Protein AF-A0A0F2SDB9-F1 (afdb_monomer)

Mean predicted aligned error: 6.06 Å

Structure (mmCIF, N/CA/C/O backbone):
data_AF-A0A0F2SDB9-F1
#
_entry.id   AF-A0A0F2SDB9-F1
#
loop_
_atom_site.group_PDB
_atom_site.id
_atom_site.type_symbol
_atom_site.label_atom_id
_atom_site.label_alt_id
_atom_site.label_comp_id
_atom_site.label_asym_id
_atom_site.label_entity_id
_atom_site.label_seq_id
_atom_site.pdbx_PDB_ins_code
_atom_site.Cartn_x
_atom_site.Cartn_y
_atom_site.Cartn_z
_atom_site.occupancy
_atom_site.B_iso_or_equiv
_atom_site.auth_seq_id
_atom_site.auth_comp_id
_atom_site.auth_asym_id
_atom_site.auth_atom_id
_atom_site.pdbx_PDB_model_num
ATOM 1 N N . THR A 1 1 ? -3.870 3.173 21.820 1.0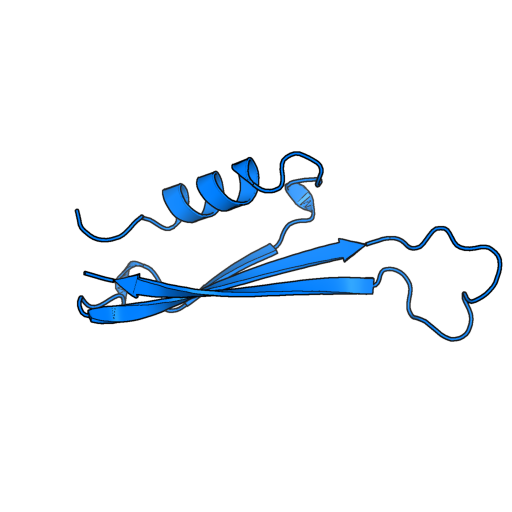0 44.06 1 THR A N 1
ATOM 2 C CA . THR A 1 1 ? -4.649 3.590 20.639 1.00 44.06 1 THR A CA 1
ATOM 3 C C . THR A 1 1 ? -4.732 2.384 19.740 1.00 44.06 1 THR A C 1
ATOM 5 O O . THR A 1 1 ? -3.709 1.965 19.218 1.00 44.06 1 THR A O 1
ATOM 8 N N . ILE A 1 2 ? -5.870 1.693 19.712 1.00 52.34 2 ILE A N 1
ATOM 9 C CA . ILE A 1 2 ? -5.941 0.415 19.004 1.00 52.34 2 ILE A CA 1
ATOM 10 C C . ILE A 1 2 ? -6.307 0.736 17.553 1.00 52.34 2 ILE A C 1
ATOM 12 O O . ILE A 1 2 ? -7.428 1.107 17.242 1.00 52.34 2 ILE A O 1
ATOM 16 N N . GLY A 1 3 ? -5.277 0.790 16.707 1.00 62.19 3 GLY A N 1
ATOM 17 C CA . GLY A 1 3 ? -5.357 1.269 15.329 1.00 62.19 3 GLY A CA 1
ATOM 18 C C . GLY A 1 3 ? -4.236 2.228 14.969 1.00 62.19 3 GLY A C 1
ATOM 19 O O . GLY A 1 3 ? -4.175 3.329 15.511 1.00 62.19 3 GLY A O 1
ATOM 20 N N . GLY A 1 4 ? -3.371 1.815 14.043 1.00 77.88 4 GLY A N 1
ATOM 21 C CA . GLY A 1 4 ? -2.357 2.694 13.468 1.00 77.88 4 GLY A CA 1
ATOM 22 C C . GLY A 1 4 ? -2.985 3.807 12.623 1.00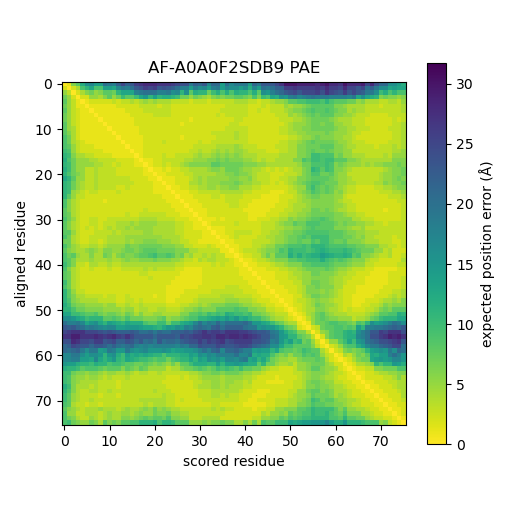 77.88 4 GLY A C 1
ATOM 23 O O . GLY A 1 4 ? -3.972 3.599 11.908 1.0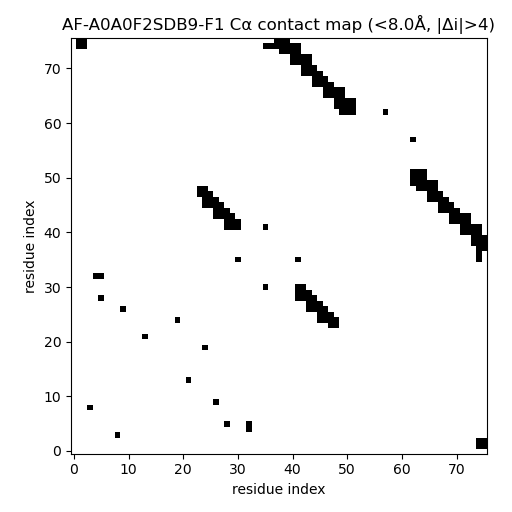0 77.88 4 GLY A O 1
ATOM 24 N N . THR A 1 5 ? -2.403 4.995 12.714 1.00 89.06 5 THR A N 1
ATOM 25 C CA . THR A 1 5 ? -2.659 6.141 11.836 1.00 89.06 5 THR A CA 1
ATOM 26 C C . THR A 1 5 ? -2.204 5.857 10.403 1.00 89.06 5 THR A C 1
ATOM 28 O O . THR A 1 5 ? -1.401 4.958 10.153 1.00 89.06 5 THR A O 1
ATOM 31 N N . ASP A 1 6 ? -2.660 6.663 9.445 1.00 91.19 6 ASP A N 1
ATOM 32 C CA . ASP A 1 6 ? -2.235 6.534 8.041 1.00 91.19 6 ASP A CA 1
ATOM 33 C C . ASP A 1 6 ? -0.737 6.771 7.887 1.00 91.19 6 ASP A C 1
ATOM 35 O O . ASP A 1 6 ? -0.084 6.123 7.075 1.00 91.19 6 ASP A O 1
ATOM 39 N N . SER A 1 7 ? -0.177 7.647 8.722 1.00 91.56 7 SER A N 1
ATOM 40 C CA . SER A 1 7 ? 1.263 7.890 8.781 1.00 91.56 7 SER A CA 1
ATOM 41 C C . SER A 1 7 ? 2.034 6.648 9.239 1.00 91.56 7 SER A C 1
ATOM 43 O O . SER A 1 7 ? 3.031 6.272 8.621 1.00 91.56 7 SER A O 1
ATOM 45 N N . GLU A 1 8 ? 1.554 5.963 10.281 1.00 91.31 8 GLU A N 1
ATOM 46 C CA . GLU A 1 8 ? 2.166 4.721 10.769 1.00 91.31 8 GLU A CA 1
ATOM 47 C C . GLU A 1 8 ? 2.043 3.591 9.742 1.00 91.31 8 GLU A C 1
ATOM 49 O O . GLU A 1 8 ? 3.009 2.859 9.526 1.00 91.31 8 GLU A O 1
ATOM 54 N N . ILE A 1 9 ? 0.899 3.481 9.059 1.00 91.12 9 ILE A N 1
ATOM 55 C CA . ILE A 1 9 ? 0.700 2.511 7.974 1.00 91.12 9 ILE A CA 1
ATOM 56 C C . ILE A 1 9 ? 1.655 2.811 6.814 1.00 91.12 9 ILE A C 1
ATOM 58 O O . ILE A 1 9 ? 2.361 1.910 6.365 1.00 91.12 9 ILE A O 1
ATOM 62 N N . ASN A 1 10 ? 1.738 4.065 6.364 1.00 92.25 10 ASN A N 1
ATOM 63 C CA . ASN A 1 10 ? 2.647 4.465 5.289 1.00 92.25 10 ASN A CA 1
ATOM 64 C C . ASN A 1 10 ? 4.105 4.168 5.646 1.00 92.25 10 ASN A C 1
ATOM 66 O O . ASN A 1 10 ? 4.829 3.580 4.845 1.00 92.25 10 ASN A O 1
ATOM 70 N N . THR A 1 11 ? 4.511 4.500 6.871 1.00 92.69 11 THR A N 1
ATOM 71 C CA . THR A 1 11 ? 5.853 4.203 7.386 1.00 92.69 11 THR A CA 1
ATOM 72 C C . THR A 1 11 ? 6.106 2.695 7.422 1.00 92.69 11 THR A C 1
ATOM 74 O O . THR A 1 11 ? 7.164 2.231 7.005 1.00 92.69 11 THR A O 1
ATOM 77 N N . SER A 1 12 ? 5.130 1.902 7.874 1.00 91.88 12 SER A N 1
ATOM 78 C CA . SER A 1 12 ? 5.240 0.441 7.919 1.00 91.88 12 SER A CA 1
ATOM 79 C C . SER A 1 12 ? 5.404 -0.164 6.523 1.00 91.88 12 SER A C 1
ATOM 81 O O . SER A 1 12 ? 6.286 -1.000 6.325 1.00 91.88 12 SER A O 1
ATOM 83 N N . VAL A 1 13 ? 4.620 0.296 5.545 1.00 91.62 13 VAL A N 1
ATOM 84 C CA . VAL A 1 13 ? 4.731 -0.163 4.154 1.00 91.62 13 VAL A CA 1
ATOM 85 C C . VAL A 1 13 ? 6.083 0.236 3.558 1.00 91.62 13 VAL A C 1
ATOM 87 O O . VAL A 1 13 ? 6.741 -0.603 2.949 1.00 91.62 13 VAL A O 1
ATOM 90 N N . GLN A 1 14 ? 6.542 1.472 3.767 1.00 92.12 14 GLN A N 1
ATOM 91 C CA . GLN A 1 14 ? 7.853 1.929 3.285 1.00 92.12 14 GLN A CA 1
ATOM 92 C C . GLN A 1 14 ? 9.008 1.129 3.907 1.00 92.12 14 GLN A C 1
ATOM 94 O O . GLN A 1 14 ? 9.936 0.739 3.201 1.00 92.12 14 GLN A O 1
ATOM 99 N N . ASN A 1 15 ? 8.919 0.803 5.199 1.00 93.06 15 ASN A N 1
ATOM 100 C CA . ASN A 1 15 ? 9.902 -0.037 5.887 1.00 93.06 15 ASN A CA 1
ATOM 101 C C . ASN A 1 15 ? 9.893 -1.495 5.397 1.00 93.06 15 ASN A C 1
ATOM 103 O O . ASN A 1 15 ? 10.925 -2.162 5.443 1.00 93.06 15 ASN A O 1
ATOM 107 N N . ALA A 1 16 ? 8.751 -2.003 4.931 1.00 91.00 16 ALA A N 1
ATOM 108 C CA . ALA A 1 16 ? 8.661 -3.327 4.316 1.00 91.00 16 ALA A CA 1
ATOM 109 C C . ALA A 1 16 ? 9.163 -3.332 2.859 1.00 91.00 16 ALA A C 1
ATOM 111 O O . ALA A 1 16 ? 9.657 -4.350 2.377 1.00 91.00 16 ALA A O 1
ATOM 112 N N . ALA A 1 17 ? 9.056 -2.198 2.164 1.00 91.62 17 ALA A N 1
ATOM 113 C CA . ALA A 1 17 ? 9.378 -2.027 0.751 1.00 91.62 17 ALA A CA 1
ATOM 114 C C . ALA A 1 17 ? 10.681 -1.236 0.517 1.00 91.62 17 ALA A C 1
ATOM 116 O O . ALA A 1 17 ? 10.788 -0.494 -0.454 1.00 91.62 17 ALA A O 1
ATOM 117 N N . THR A 1 18 ? 11.692 -1.404 1.373 1.00 92.00 18 THR A N 1
ATOM 118 C CA . THR A 1 18 ? 12.957 -0.633 1.331 1.00 92.00 18 THR A CA 1
ATOM 119 C C . THR A 1 18 ? 13.763 -0.778 0.039 1.00 92.00 18 THR A C 1
ATOM 121 O O . THR A 1 18 ? 14.611 0.060 -0.250 1.00 92.00 18 THR A O 1
ATOM 124 N N . SER A 1 19 ? 13.520 -1.838 -0.733 1.00 91.25 19 SER A N 1
ATOM 125 C CA . SER A 1 19 ? 14.147 -2.069 -2.041 1.00 91.25 19 SER A CA 1
ATOM 126 C C . SER A 1 19 ? 13.443 -1.355 -3.200 1.00 91.25 19 SER A C 1
ATOM 128 O O . SER A 1 19 ? 13.972 -1.345 -4.311 1.00 91.25 19 SER A O 1
ATOM 130 N N . LEU A 1 20 ? 12.263 -0.776 -2.964 1.00 91.38 20 LEU A N 1
ATOM 131 C CA . LEU A 1 20 ? 11.470 -0.069 -3.963 1.00 91.38 20 LEU A CA 1
ATOM 132 C C . LEU A 1 20 ? 11.647 1.444 -3.815 1.00 91.38 20 LEU A C 1
ATOM 134 O O . LEU A 1 20 ? 11.838 1.962 -2.718 1.00 91.38 20 LEU A O 1
ATOM 138 N N . ASP A 1 21 ? 11.537 2.163 -4.930 1.00 91.75 21 ASP A N 1
ATOM 139 C CA . ASP A 1 21 ? 11.516 3.626 -4.910 1.00 91.75 21 ASP A CA 1
ATOM 140 C C . ASP A 1 21 ? 10.191 4.140 -4.306 1.00 91.75 21 ASP A C 1
ATOM 142 O O . ASP A 1 21 ? 9.130 3.929 -4.909 1.00 91.75 21 ASP A O 1
ATOM 146 N N . PRO A 1 22 ? 10.213 4.842 -3.157 1.00 88.88 22 PRO A N 1
ATOM 147 C CA . PRO A 1 22 ? 9.002 5.331 -2.508 1.00 88.88 22 PRO A CA 1
ATOM 148 C C . PRO A 1 22 ? 8.223 6.338 -3.363 1.00 88.88 22 PRO A C 1
ATOM 150 O O . PRO A 1 22 ? 7.015 6.457 -3.176 1.00 88.88 22 PRO A O 1
ATOM 153 N N . ALA A 1 23 ? 8.861 7.024 -4.320 1.00 90.88 23 ALA A N 1
ATOM 154 C CA . ALA A 1 23 ? 8.169 7.946 -5.224 1.00 90.88 23 ALA A CA 1
ATOM 155 C C . ALA A 1 23 ? 7.212 7.229 -6.196 1.00 90.88 23 ALA A C 1
ATOM 157 O O . ALA A 1 23 ? 6.267 7.836 -6.695 1.00 90.88 23 ALA A O 1
ATOM 158 N N . ASN A 1 24 ? 7.444 5.938 -6.448 1.00 92.75 24 ASN A N 1
ATOM 159 C CA . ASN A 1 24 ? 6.644 5.104 -7.346 1.00 92.75 24 ASN A CA 1
ATOM 160 C C . ASN A 1 24 ? 5.648 4.199 -6.598 1.00 92.75 24 ASN A C 1
ATOM 162 O O . ASN A 1 24 ? 4.874 3.472 -7.223 1.00 92.75 24 ASN A O 1
ATOM 166 N N . LEU A 1 25 ? 5.669 4.220 -5.264 1.00 93.69 25 LEU A N 1
ATOM 167 C CA . LEU A 1 25 ? 4.836 3.377 -4.421 1.00 93.69 25 LEU A CA 1
ATOM 168 C C . LEU A 1 25 ? 3.512 4.081 -4.100 1.00 93.69 25 LEU A C 1
ATOM 170 O O . LEU A 1 25 ? 3.482 5.107 -3.423 1.00 93.69 25 LEU A O 1
ATOM 174 N N . VAL A 1 26 ? 2.400 3.509 -4.557 1.00 95.44 26 VAL A N 1
ATOM 175 C CA . VAL A 1 26 ? 1.056 4.048 -4.310 1.00 95.44 26 VAL A CA 1
ATOM 176 C C . VAL A 1 26 ? 0.396 3.249 -3.194 1.00 95.44 26 VAL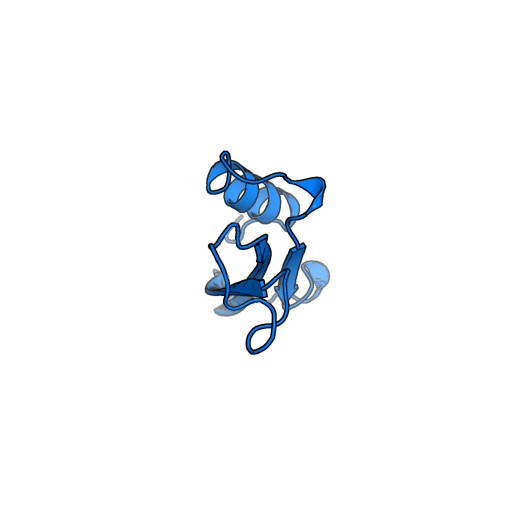 A C 1
ATOM 178 O O . VAL A 1 26 ? 0.175 2.048 -3.347 1.00 95.44 26 VAL A O 1
ATOM 181 N N . ILE A 1 27 ? 0.066 3.914 -2.085 1.00 94.62 27 ILE A N 1
ATOM 182 C CA . ILE A 1 27 ? -0.624 3.319 -0.934 1.00 94.62 27 ILE A CA 1
ATOM 183 C C . ILE A 1 27 ? -2.016 3.935 -0.828 1.00 94.62 27 ILE A C 1
ATOM 185 O O . ILE A 1 27 ? -2.156 5.135 -0.602 1.00 94.62 27 ILE A O 1
ATOM 189 N N . ASN A 1 28 ? -3.042 3.098 -0.938 1.00 95.69 28 ASN A N 1
ATOM 190 C CA . ASN A 1 28 ? -4.433 3.478 -0.737 1.00 95.69 28 ASN A CA 1
ATOM 191 C C . ASN A 1 28 ? -4.959 2.806 0.528 1.00 95.69 28 ASN A C 1
ATOM 193 O O . ASN A 1 28 ? -4.877 1.585 0.665 1.00 95.69 28 ASN A O 1
ATOM 197 N N . ILE A 1 29 ? -5.526 3.593 1.441 1.00 94.56 29 ILE A N 1
ATOM 198 C CA . ILE A 1 29 ? -6.081 3.096 2.701 1.00 94.56 29 ILE A CA 1
ATOM 199 C C . ILE A 1 29 ? -7.576 3.405 2.731 1.00 94.56 29 ILE A C 1
ATOM 201 O O . ILE A 1 29 ? -7.992 4.534 2.485 1.00 94.56 29 ILE A O 1
ATOM 205 N N . THR A 1 30 ? -8.409 2.404 3.001 1.00 94.06 30 THR A N 1
ATOM 206 C CA . THR A 1 30 ? -9.871 2.542 3.021 1.00 94.06 30 THR A CA 1
ATOM 207 C C . THR A 1 30 ? -10.465 1.815 4.230 1.00 94.06 30 THR A C 1
ATOM 209 O O . THR A 1 30 ? -10.148 0.647 4.437 1.00 94.06 30 THR A O 1
ATOM 212 N N . PRO A 1 31 ? -11.355 2.446 5.016 1.00 92.88 31 PRO A N 1
ATOM 213 C CA . PRO A 1 31 ? -11.836 3.821 4.873 1.00 92.88 31 PRO A CA 1
ATOM 214 C C . PRO A 1 31 ? -10.796 4.863 5.324 1.00 92.88 31 PRO A C 1
ATOM 216 O O . PRO A 1 31 ? -9.825 4.543 6.024 1.00 92.88 31 PRO A O 1
ATOM 219 N N . ASN A 1 32 ? -11.027 6.121 4.926 1.00 91.00 32 ASN A N 1
ATOM 220 C CA . ASN A 1 32 ? -10.249 7.276 5.383 1.00 91.00 32 ASN A CA 1
ATOM 221 C C . ASN A 1 32 ? -10.152 7.279 6.909 1.00 91.00 32 ASN A C 1
ATOM 223 O O . ASN A 1 32 ? -11.125 6.935 7.582 1.00 91.00 32 ASN A O 1
ATOM 227 N N . GLN A 1 33 ? -9.016 7.714 7.456 1.00 89.75 33 GLN A N 1
ATOM 228 C CA . GLN A 1 33 ? -8.745 7.640 8.894 1.00 89.75 33 GLN A CA 1
ATOM 229 C C . GLN A 1 33 ? -9.869 8.219 9.770 1.00 89.75 33 GLN A C 1
ATOM 231 O O . GLN A 1 33 ? -10.243 7.604 10.763 1.00 89.75 33 GLN A O 1
ATOM 236 N N . ALA A 1 34 ? -10.455 9.353 9.375 1.00 89.44 34 ALA A N 1
ATOM 237 C CA . ALA A 1 34 ? -11.542 10.009 10.111 1.00 89.44 34 ALA A CA 1
ATOM 238 C C . ALA A 1 34 ? -12.882 9.242 10.100 1.00 89.44 34 ALA A C 1
ATOM 240 O O . ALA A 1 34 ? -13.763 9.543 10.898 1.00 89.44 34 ALA A O 1
ATOM 241 N N . LEU A 1 35 ? -13.049 8.278 9.192 1.00 90.25 35 LEU A N 1
ATOM 242 C CA . LEU A 1 35 ? -14.266 7.475 9.028 1.00 90.25 35 LEU A CA 1
ATOM 243 C C . LEU A 1 35 ? -14.121 6.063 9.610 1.00 90.25 35 LEU A C 1
ATOM 245 O O . LEU A 1 35 ? -14.998 5.224 9.411 1.00 90.25 35 LEU A O 1
ATOM 249 N N . ARG A 1 36 ? -13.003 5.768 10.276 1.00 89.56 36 ARG A N 1
ATOM 250 C CA . ARG A 1 36 ? -12.745 4.448 10.846 1.00 89.56 36 ARG A CA 1
ATOM 251 C C . ARG A 1 36 ? -13.525 4.234 12.135 1.00 89.56 36 ARG A C 1
ATOM 253 O O . ARG A 1 36 ? -13.508 5.085 13.020 1.00 89.56 36 ARG A O 1
ATOM 260 N N . LEU A 1 37 ? -14.140 3.060 12.253 1.00 88.50 37 LEU A N 1
ATOM 261 C CA . LEU A 1 37 ? -14.868 2.627 13.443 1.00 88.50 37 LEU A CA 1
ATOM 262 C C . LEU A 1 37 ? -14.199 1.396 14.062 1.00 88.50 37 LEU A C 1
ATOM 264 O O . LEU A 1 37 ? -13.758 0.500 13.341 1.00 88.50 37 LEU A O 1
ATOM 268 N N . SER A 1 38 ? -14.143 1.323 15.393 1.00 87.62 38 SER A N 1
ATOM 269 C CA . SER A 1 38 ? -13.656 0.124 16.087 1.00 87.62 38 SER A CA 1
ATOM 270 C C . SER A 1 38 ? -14.457 -1.111 15.665 1.00 87.62 38 SER A C 1
ATOM 272 O O . SER A 1 38 ? -15.673 -1.058 15.473 1.00 87.62 38 SER A O 1
ATOM 274 N N . GLY A 1 39 ? -13.761 -2.227 15.480 1.00 86.12 39 GLY A N 1
ATOM 275 C CA . GLY A 1 39 ? -14.299 -3.470 14.933 1.00 86.12 39 GLY A CA 1
ATOM 276 C C . GLY A 1 39 ? -14.379 -3.522 13.403 1.00 86.12 39 GLY A C 1
ATOM 277 O O . GLY A 1 39 ? -14.613 -4.605 12.863 1.00 86.12 39 GLY A O 1
ATOM 278 N N . GLN A 1 40 ? -14.171 -2.407 12.691 1.00 88.69 40 GLN A N 1
ATOM 279 C CA . GLN A 1 40 ? -14.228 -2.357 11.227 1.00 88.69 40 GLN A CA 1
ATOM 280 C C . GLN A 1 40 ? -12.911 -2.809 10.579 1.00 88.69 40 GLN A C 1
ATOM 282 O O . GLN A 1 40 ? -11.822 -2.594 11.108 1.00 88.69 40 GLN A O 1
ATOM 287 N N . GLY A 1 41 ? -13.009 -3.406 9.390 1.00 90.94 41 GLY A N 1
ATOM 288 C CA . GLY A 1 41 ? -11.855 -3.682 8.538 1.00 90.94 41 GLY A CA 1
ATOM 289 C C . GLY A 1 41 ? -11.301 -2.418 7.872 1.00 90.94 41 GLY A C 1
ATOM 290 O O . GLY A 1 41 ? -12.043 -1.646 7.265 1.00 90.94 41 GLY A O 1
ATOM 291 N N . VAL A 1 42 ? -9.986 -2.243 7.944 1.00 92.62 42 VAL A N 1
ATOM 292 C CA . VAL A 1 42 ? -9.207 -1.256 7.197 1.00 92.62 42 VAL A CA 1
ATOM 293 C C . VAL A 1 42 ? -8.440 -1.996 6.109 1.00 92.62 42 VAL A C 1
ATOM 295 O O . VAL A 1 42 ? -7.592 -2.839 6.393 1.00 92.62 42 VAL A O 1
ATOM 298 N N . THR A 1 43 ? -8.753 -1.690 4.857 1.00 94.56 43 THR A N 1
ATOM 299 C CA . THR A 1 43 ? -8.078 -2.234 3.679 1.00 94.56 43 THR A CA 1
ATOM 300 C C . THR A 1 43 ? -6.929 -1.322 3.290 1.00 94.56 43 THR A C 1
ATOM 302 O O . THR A 1 43 ? -7.120 -0.121 3.108 1.00 94.56 43 THR A O 1
ATOM 305 N N . ILE A 1 44 ? -5.748 -1.901 3.133 1.00 94.44 44 ILE A N 1
ATOM 306 C CA . ILE A 1 44 ? -4.561 -1.241 2.605 1.00 94.44 44 ILE A CA 1
ATOM 307 C C . ILE A 1 44 ? -4.260 -1.899 1.269 1.00 94.44 44 ILE A C 1
ATOM 309 O O . ILE A 1 44 ? -4.143 -3.122 1.184 1.00 94.44 44 ILE A O 1
ATOM 313 N N . GLN A 1 45 ? -4.152 -1.098 0.221 1.00 96.12 45 GLN A N 1
ATOM 314 C CA . GLN A 1 45 ? -3.758 -1.538 -1.105 1.00 96.12 45 GLN A CA 1
ATOM 315 C C . GLN A 1 45 ? -2.471 -0.825 -1.496 1.00 96.12 45 GLN A C 1
ATOM 317 O O . GLN A 1 45 ? -2.397 0.399 -1.447 1.00 96.12 45 GLN A O 1
ATOM 322 N N . VAL A 1 46 ? -1.465 -1.598 -1.888 1.00 95.31 46 VAL A N 1
ATOM 323 C CA . VAL A 1 46 ? -0.159 -1.095 -2.315 1.00 95.31 46 VAL A CA 1
ATOM 324 C C . VAL A 1 46 ? 0.028 -1.464 -3.775 1.00 95.31 46 VAL A C 1
ATOM 326 O O . VAL A 1 46 ? -0.184 -2.620 -4.138 1.00 95.31 46 VAL A O 1
ATOM 329 N N . SER A 1 47 ? 0.394 -0.498 -4.610 1.00 96.00 47 SER A N 1
ATOM 330 C CA . SER A 1 47 ? 0.662 -0.706 -6.036 1.00 96.00 47 SER A CA 1
ATOM 331 C C . SER A 1 47 ? 2.015 -0.125 -6.424 1.00 96.00 47 SER A C 1
ATOM 333 O O . SER A 1 47 ? 2.398 0.936 -5.931 1.00 96.00 47 SER A O 1
ATOM 335 N N . TYR A 1 48 ? 2.728 -0.815 -7.312 1.00 93.94 48 TYR A N 1
ATOM 336 C CA . TYR A 1 48 ? 4.049 -0.404 -7.776 1.00 93.94 48 TYR A CA 1
ATOM 337 C C . TYR A 1 48 ? 4.258 -0.768 -9.259 1.00 93.94 48 TYR A C 1
ATOM 339 O O . TYR A 1 48 ? 4.021 -1.920 -9.639 1.00 93.94 48 TYR A O 1
ATOM 347 N N . PRO A 1 49 ? 4.693 0.176 -10.115 1.00 93.00 49 PRO A N 1
ATOM 348 C CA . PRO A 1 49 ? 5.027 -0.103 -11.507 1.00 93.00 49 PRO A CA 1
ATOM 349 C C . PRO A 1 49 ? 6.406 -0.769 -11.619 1.00 93.00 49 PRO A C 1
ATOM 351 O O . PRO A 1 49 ? 7.424 -0.200 -11.237 1.00 93.00 49 PRO A O 1
ATOM 354 N N . VAL A 1 50 ? 6.456 -1.965 -12.201 1.00 89.25 50 VAL A N 1
ATOM 355 C CA . VAL A 1 50 ? 7.691 -2.717 -12.447 1.00 89.25 50 VAL A CA 1
ATOM 356 C C . VAL A 1 50 ? 8.045 -2.653 -13.929 1.00 89.25 50 VAL A C 1
ATOM 358 O O . VAL A 1 50 ? 7.247 -3.023 -14.793 1.00 89.25 50 VAL A O 1
ATOM 361 N N . GLN A 1 51 ? 9.267 -2.207 -14.225 1.00 86.94 51 GLN A N 1
ATOM 362 C CA . GLN A 1 51 ? 9.827 -2.264 -15.574 1.00 86.94 51 GLN A CA 1
ATOM 363 C C . GLN A 1 51 ? 10.386 -3.664 -15.837 1.00 86.94 51 GLN A C 1
ATOM 365 O O . GLN A 1 51 ? 11.313 -4.110 -15.159 1.00 86.94 51 GLN A O 1
ATOM 370 N N . LEU A 1 52 ? 9.845 -4.362 -16.835 1.00 80.50 52 LEU A N 1
ATOM 371 C CA . LEU A 1 52 ? 10.381 -5.654 -17.257 1.00 80.50 52 LEU A CA 1
ATOM 372 C C . LEU A 1 52 ? 11.544 -5.454 -18.228 1.00 80.50 52 LEU A C 1
ATOM 374 O O . LEU A 1 52 ? 11.359 -4.989 -19.353 1.00 80.50 52 LEU A O 1
ATOM 378 N N . VAL A 1 53 ? 12.739 -5.865 -17.807 1.00 77.94 53 VAL A N 1
ATOM 379 C CA . VAL A 1 53 ? 13.929 -5.945 -18.664 1.00 77.94 53 VAL A CA 1
ATOM 380 C C . VAL A 1 53 ? 14.063 -7.387 -19.150 1.00 77.94 53 VAL A C 1
ATOM 382 O O . VAL A 1 53 ? 14.825 -8.178 -18.600 1.00 77.94 53 VAL A O 1
ATOM 385 N N . ILE A 1 54 ? 13.261 -7.753 -20.152 1.00 74.00 54 ILE A N 1
ATOM 386 C CA . ILE A 1 54 ? 13.287 -9.087 -20.768 1.00 74.00 54 ILE A CA 1
ATOM 387 C C . ILE A 1 54 ? 13.704 -9.001 -22.240 1.00 74.00 54 ILE A C 1
ATOM 389 O O . ILE A 1 54 ? 13.264 -8.09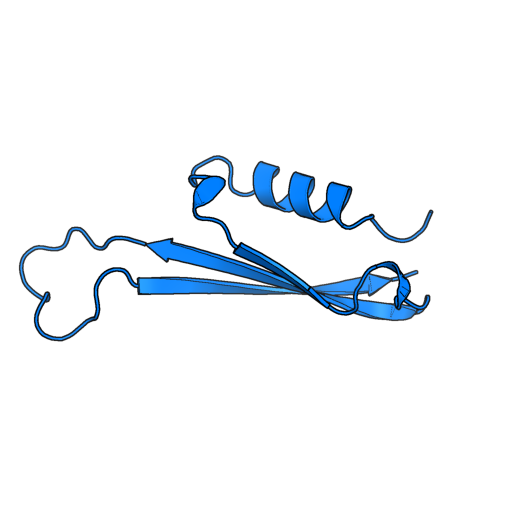1 -22.951 1.00 74.00 54 ILE A O 1
ATOM 393 N N . PRO A 1 55 ? 14.517 -9.948 -22.738 1.00 65.56 55 PRO A N 1
ATOM 394 C CA . PRO A 1 55 ? 14.811 -10.036 -24.155 1.00 65.56 55 PRO A CA 1
ATOM 395 C C . PRO A 1 55 ? 13.558 -10.539 -24.896 1.00 65.56 55 PRO A C 1
ATOM 397 O O . PRO A 1 55 ? 13.248 -11.723 -24.893 1.00 65.56 55 PRO A O 1
ATOM 400 N N . ILE A 1 56 ? 12.862 -9.613 -25.566 1.00 61.53 56 ILE A N 1
ATOM 401 C CA . ILE A 1 56 ? 11.931 -9.862 -26.684 1.00 61.53 56 ILE A CA 1
ATOM 402 C C . ILE A 1 56 ? 10.575 -10.522 -26.322 1.00 61.53 56 ILE A C 1
ATOM 404 O O . ILE A 1 56 ? 10.215 -11.568 -26.852 1.00 61.53 56 ILE A O 1
ATOM 408 N N . ILE A 1 57 ? 9.751 -9.857 -25.498 1.00 61.34 57 ILE A N 1
ATOM 409 C CA . ILE A 1 57 ? 8.273 -10.045 -25.519 1.00 61.34 57 ILE A CA 1
ATOM 410 C C . ILE A 1 57 ? 7.505 -8.707 -25.452 1.00 61.34 57 ILE A C 1
ATOM 412 O O . ILE A 1 57 ? 6.326 -8.654 -25.098 1.00 61.34 57 ILE A O 1
ATOM 416 N N . SER A 1 58 ? 8.156 -7.603 -25.823 1.00 57.53 58 SER A N 1
AT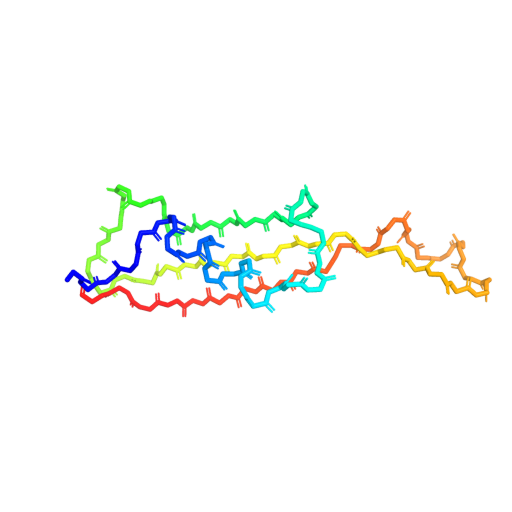OM 417 C CA . SER A 1 58 ? 7.620 -6.231 -25.761 1.00 57.53 58 SER A CA 1
ATOM 418 C C . SER A 1 58 ? 6.348 -5.985 -26.590 1.00 57.53 58 SER A C 1
ATOM 420 O O . SER A 1 58 ? 5.731 -4.937 -26.443 1.00 57.53 58 SER A O 1
ATOM 422 N N . ALA A 1 59 ? 5.939 -6.931 -27.443 1.00 65.81 59 ALA A N 1
ATOM 423 C CA . ALA A 1 59 ? 4.734 -6.837 -28.267 1.00 65.81 59 ALA A CA 1
ATOM 424 C C . ALA A 1 59 ? 3.456 -7.385 -27.596 1.00 65.81 59 ALA A C 1
ATOM 426 O O . ALA A 1 59 ? 2.365 -7.111 -28.087 1.00 65.81 59 ALA A O 1
ATOM 427 N N . VAL A 1 60 ? 3.569 -8.169 -26.513 1.00 73.00 60 VAL A N 1
ATOM 428 C CA . VAL A 1 60 ? 2.418 -8.881 -25.909 1.00 73.00 60 VAL A CA 1
ATOM 429 C C . VAL A 1 60 ? 2.056 -8.345 -24.523 1.00 73.00 60 VAL A C 1
ATOM 431 O O . VAL A 1 60 ? 0.888 -8.375 -24.144 1.00 73.00 60 VAL A O 1
ATOM 434 N N . ILE A 1 61 ? 3.034 -7.840 -23.765 1.00 75.06 61 ILE A N 1
ATOM 435 C CA . ILE A 1 61 ? 2.832 -7.392 -22.382 1.00 75.06 61 ILE A CA 1
ATOM 436 C C . ILE A 1 61 ? 3.118 -5.887 -22.282 1.00 75.06 61 ILE A C 1
ATOM 438 O O . ILE A 1 61 ? 4.214 -5.466 -22.666 1.00 75.06 61 ILE A O 1
ATOM 442 N N . PRO A 1 62 ? 2.180 -5.071 -21.758 1.00 74.56 62 PRO A N 1
ATOM 443 C CA . PRO A 1 62 ? 2.432 -3.656 -21.510 1.00 74.56 62 PRO A CA 1
ATOM 444 C C . PRO A 1 62 ? 3.554 -3.496 -20.478 1.00 74.56 62 PRO A C 1
ATOM 446 O O . PRO A 1 62 ? 3.536 -4.126 -19.425 1.00 74.56 62 PRO A O 1
ATOM 449 N N . ASN A 1 63 ? 4.537 -2.655 -20.788 1.00 80.50 63 ASN A N 1
ATOM 450 C CA . ASN A 1 63 ? 5.654 -2.323 -19.909 1.00 80.50 63 ASN A CA 1
ATOM 451 C C . ASN A 1 63 ? 5.597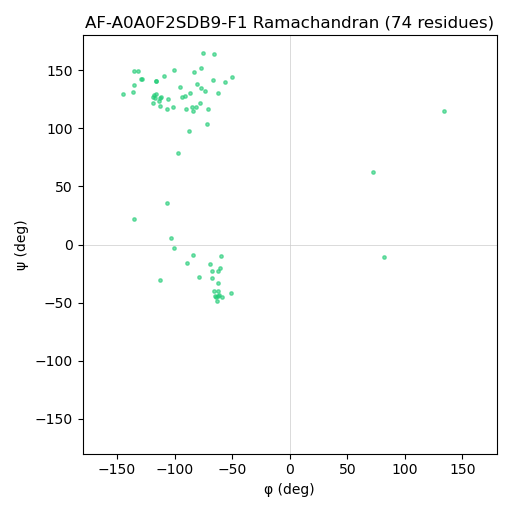 -0.813 -19.626 1.00 80.50 63 ASN A C 1
ATOM 453 O O . ASN A 1 63 ? 5.627 -0.046 -20.592 1.00 80.50 63 ASN A O 1
ATOM 457 N N . PRO A 1 64 ? 5.509 -0.356 -18.365 1.00 84.38 64 PRO A N 1
ATOM 458 C CA . PRO A 1 64 ? 5.610 -1.110 -17.109 1.00 84.38 64 PRO A CA 1
ATOM 459 C C . PRO A 1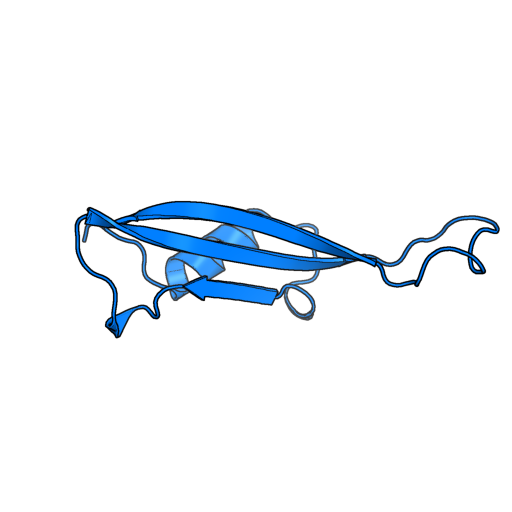 64 ? 4.351 -1.910 -16.737 1.00 84.38 64 PRO A C 1
ATOM 461 O O . PRO A 1 64 ? 3.229 -1.518 -17.055 1.00 84.38 64 PRO A O 1
ATOM 464 N N . VAL A 1 65 ? 4.548 -3.010 -16.004 1.00 88.88 65 VAL A N 1
ATOM 465 C CA . VAL A 1 65 ? 3.461 -3.793 -15.394 1.00 88.88 65 VAL A CA 1
ATOM 466 C C . VAL A 1 65 ? 3.245 -3.302 -13.967 1.00 88.88 65 VAL A C 1
ATOM 468 O O . VAL A 1 65 ? 4.186 -3.260 -13.179 1.00 88.88 65 VAL A O 1
ATOM 471 N N . VAL A 1 66 ? 2.010 -2.956 -13.608 1.00 91.81 66 VAL A N 1
ATOM 472 C CA . VAL A 1 66 ? 1.671 -2.576 -12.230 1.00 91.81 66 VAL A CA 1
ATOM 473 C C . VAL A 1 66 ? 1.385 -3.831 -11.414 1.00 91.81 66 VAL A C 1
ATOM 475 O O . VAL A 1 66 ? 0.443 -4.567 -11.707 1.00 91.81 66 VAL A O 1
ATOM 478 N N . VAL A 1 67 ? 2.185 -4.063 -10.377 1.00 92.38 67 VAL A N 1
ATOM 479 C CA . VAL A 1 67 ? 1.941 -5.112 -9.383 1.00 92.38 67 VAL A CA 1
ATOM 480 C C . VAL A 1 67 ? 1.208 -4.487 -8.207 1.00 92.38 67 VAL A C 1
ATOM 482 O O . VAL A 1 67 ? 1.579 -3.405 -7.754 1.00 92.38 67 VAL A O 1
ATOM 485 N N . SER A 1 68 ? 0.173 -5.157 -7.707 1.00 94.31 68 SER A N 1
ATOM 486 C CA . SER A 1 68 ? -0.579 -4.700 -6.544 1.00 94.31 68 SER A CA 1
ATOM 487 C C . SER A 1 68 ? -0.774 -5.808 -5.516 1.00 94.31 68 SER A C 1
ATOM 489 O O . SER A 1 68 ? -0.833 -6.993 -5.840 1.00 94.31 68 SER A O 1
ATOM 491 N N . SER A 1 69 ? -0.853 -5.404 -4.253 1.00 93.75 69 SER A N 1
ATOM 492 C CA . SER A 1 69 ? -1.166 -6.266 -3.117 1.00 93.75 69 SER A CA 1
ATOM 493 C C . SER A 1 69 ? -2.185 -5.569 -2.228 1.00 93.75 69 SER A C 1
ATOM 495 O O . SER A 1 69 ? -2.212 -4.339 -2.150 1.00 93.75 69 SER A O 1
ATOM 497 N N . SER A 1 70 ? -3.039 -6.344 -1.564 1.00 94.62 70 SER A N 1
ATOM 498 C CA . SER A 1 70 ? -4.013 -5.814 -0.618 1.00 94.62 70 SER A CA 1
ATOM 499 C C . SER A 1 70 ? -4.046 -6.645 0.653 1.00 94.62 70 SER A C 1
ATOM 501 O O . SER A 1 70 ? -4.017 -7.874 0.609 1.00 94.62 70 SER A O 1
ATOM 503 N N . ILE A 1 71 ? -4.115 -5.954 1.785 1.00 92.06 71 ILE A N 1
ATOM 504 C CA . ILE A 1 71 ? -4.273 -6.540 3.110 1.00 92.06 71 ILE A CA 1
ATOM 505 C C . ILE A 1 71 ? -5.430 -5.854 3.826 1.00 92.06 71 ILE A C 1
ATOM 507 O O . ILE A 1 71 ? -5.628 -4.646 3.700 1.00 92.06 71 ILE A O 1
ATOM 511 N N . VAL A 1 72 ? -6.195 -6.628 4.590 1.00 91.81 72 VAL A N 1
ATOM 512 C CA . VAL A 1 72 ? -7.271 -6.116 5.438 1.00 91.81 72 VAL A CA 1
ATOM 513 C C . VAL A 1 72 ? -6.878 -6.337 6.891 1.00 91.81 72 VAL A C 1
ATOM 515 O O . VAL A 1 72 ? -6.602 -7.465 7.295 1.00 91.81 72 VAL A O 1
ATOM 518 N N . MET A 1 73 ? -6.848 -5.263 7.674 1.00 88.94 73 MET A N 1
ATOM 519 C CA . MET A 1 73 ? -6.594 -5.297 9.115 1.00 88.94 73 MET A CA 1
ATOM 520 C C . MET A 1 73 ? -7.872 -4.964 9.873 1.00 88.94 73 MET A C 1
ATOM 522 O O . MET A 1 73 ? -8.654 -4.132 9.422 1.00 88.94 73 MET A O 1
ATOM 526 N N . ARG A 1 74 ? -8.090 -5.574 11.038 1.00 88.75 74 ARG A N 1
ATOM 527 C CA . ARG A 1 74 ? -9.208 -5.204 11.911 1.00 88.75 74 ARG A CA 1
ATOM 528 C C . ARG A 1 74 ? -8.792 -4.051 12.820 1.00 88.75 74 ARG A C 1
ATOM 530 O O . ARG A 1 74 ? -7.731 -4.116 13.435 1.00 88.75 74 ARG A O 1
ATOM 537 N N . LEU A 1 75 ? -9.618 -3.011 12.885 1.00 84.81 75 LEU A N 1
ATOM 538 C CA . LEU A 1 75 ? -9.487 -1.954 13.879 1.00 84.81 75 LEU A CA 1
ATOM 539 C C . LEU A 1 75 ? -10.097 -2.430 15.200 1.00 84.81 75 LEU A C 1
ATOM 541 O O . LEU A 1 75 ? -11.158 -3.048 15.191 1.00 84.81 75 LEU A O 1
ATOM 545 N N . GLU A 1 76 ? -9.444 -2.151 16.319 1.00 81.44 76 GLU A N 1
ATOM 546 C CA . GLU A 1 76 ? -9.832 -2.623 17.659 1.00 81.44 76 GLU A CA 1
ATOM 547 C C . GLU A 1 76 ? -10.173 -1.452 18.593 1.00 81.44 76 GLU A C 1
ATOM 549 O O . GLU A 1 76 ? -9.917 -0.284 18.223 1.00 81.44 76 GLU A O 1
#

Foldseek 3Di:
DQDDDPVRVLVVVCVV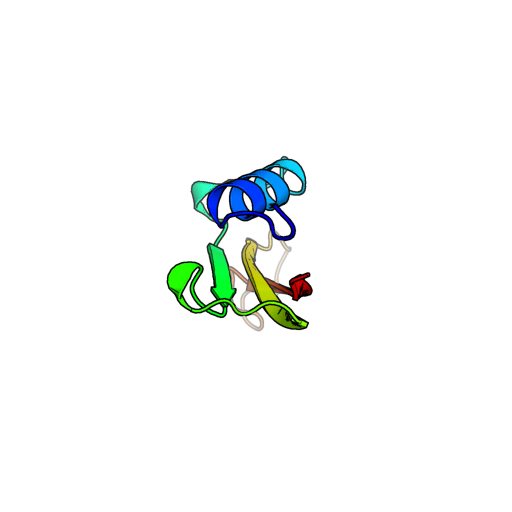PVVDDSVQKDWDWPPHPVPDDAQDKIKIKIKGFDADPDPDPPPPDDPRDIDMDMDIDGGD

Secondary structure (DSSP, 8-state):
--S--HHHHHHHHHHH-TTS-GGG-EEEEES-GGG--TT-EEEEEEEEEE----SS-TTTS-SSEEEEEEEEEE--

Nearest PDB structures (foldseek):
  6gj1-assembly1_D  TM=5.295E-01  e=9.108E+00  Escherichia coli
  5ivx-assembly1_F  TM=5.005E-01  e=9.108E+00  Mus musculus

Solvent-accessible surface area (backbone atoms only — not comparable to full-atom values): 4744 Å² total; per-residue (Å²): 125,61,60,79,51,71,66,53,49,51,50,53,50,48,68,73,42,70,90,53,64,71,92,60,51,46,77,48,62,41,59,52,78,94,72,64,50,72,71,36,69,38,38,40,36,41,36,38,72,43,77,76,92,66,94,82,58,78,90,79,50,74,77,59,41,73,49,72,52,74,49,75,44,75,28,84

Radius of gyration: 15.83 Å; Cα contacts (8 Å, |Δi|>4): 94; chains: 1; bounding box: 30×20×49 Å

Sequence (76 aa):
TIGGTDSEINTSVQNAATSLDPANLVINITPNQALRLSGQGVTIQVSYPVQLVIPIISAVIPNPVVVSSSIVMRLE

pLDDT: mean 86.4, std 11.05, range [44.06, 96.12]